Protein AF-A0A928C2E1-F1 (afdb_monomer_lite)

Sequence (91 aa):
MKENNLHIGKLVQDFVKQKNINSAQLAREIGKTRQNIYDLYKRDDVEVKLLLAISKALKHNFFEDIYPAATKETSVDEVFDVLKKLVEERI

Foldseek 3Di:
DPPPLQQLLLVLVVLCVVVVHDLQVLQVQLVHHSVVSVVSNVGSDDDPVSLVSSCVSSVHDVVCVVPPPPPDPCDPVNVVVVVVVVVVVVD

Radius of gyration: 19.89 Å; chains: 1; bounding box: 48×23×53 Å

pLDDT: mean 88.46, std 14.34, range [38.84, 97.94]

Secondary structure (DSSP, 8-state):
-------HHHHHHHHHHHTT--HHHHHHHTT--HHHHHHHTT-S---HHHHHHHHHHHT--HHHHHS-TTS----HHHHHHHHHHHHHTT-

Structure (mmCIF, N/CA/C/O backbone):
data_AF-A0A928C2E1-F1
#
_entry.id   AF-A0A928C2E1-F1
#
loop_
_atom_site.group_PDB
_atom_site.id
_atom_site.type_symbol
_atom_site.label_atom_id
_atom_site.label_alt_id
_atom_site.label_comp_id
_atom_site.label_asym_id
_atom_site.label_entity_id
_atom_site.label_seq_id
_atom_site.pdbx_PDB_ins_code
_atom_site.Cartn_x
_atom_site.Cartn_y
_atom_site.Cartn_z
_atom_site.occupancy
_atom_site.B_iso_or_equiv
_atom_site.auth_seq_id
_atom_site.auth_comp_id
_atom_site.auth_asym_id
_atom_site.auth_atom_id
_atom_site.pdbx_PDB_model_num
ATOM 1 N N . MET A 1 1 ? 24.443 -2.327 -9.197 1.00 40.75 1 MET A N 1
ATOM 2 C CA . MET A 1 1 ? 23.080 -1.753 -9.211 1.00 40.75 1 MET A CA 1
ATOM 3 C C . MET A 1 1 ? 22.789 -1.290 -7.795 1.00 40.75 1 MET A C 1
ATOM 5 O O . MET A 1 1 ? 23.063 -2.061 -6.888 1.00 40.75 1 MET A O 1
ATOM 9 N N . LYS A 1 2 ? 22.379 -0.035 -7.570 1.00 38.84 2 LYS A N 1
ATOM 10 C CA . LYS A 1 2 ? 21.972 0.384 -6.219 1.00 38.84 2 LYS A CA 1
ATOM 11 C C . LYS A 1 2 ? 20.666 -0.340 -5.905 1.00 38.84 2 LYS A C 1
ATOM 13 O O . LYS A 1 2 ? 19.710 -0.182 -6.658 1.00 38.84 2 LYS A O 1
ATOM 18 N N . GLU A 1 3 ? 20.650 -1.146 -4.852 1.00 45.56 3 GLU A N 1
ATOM 19 C CA . GLU A 1 3 ? 19.410 -1.642 -4.262 1.00 45.56 3 GLU A CA 1
ATOM 20 C C . GLU A 1 3 ? 18.595 -0.419 -3.834 1.00 45.56 3 GLU A C 1
ATOM 22 O O . GLU A 1 3 ? 18.892 0.236 -2.835 1.00 45.56 3 GLU A O 1
ATOM 27 N N . ASN A 1 4 ? 17.598 -0.044 -4.634 1.00 56.81 4 ASN A N 1
ATOM 28 C CA . ASN A 1 4 ? 16.528 0.798 -4.131 1.00 56.81 4 ASN A CA 1
ATOM 29 C C . ASN A 1 4 ? 15.788 -0.074 -3.125 1.00 56.81 4 ASN A C 1
ATOM 31 O O . ASN A 1 4 ? 15.028 -0.952 -3.528 1.00 56.81 4 ASN A O 1
ATOM 35 N N . ASN A 1 5 ? 16.072 0.124 -1.838 1.00 71.56 5 ASN A N 1
ATOM 36 C CA . ASN A 1 5 ? 15.435 -0.605 -0.749 1.00 71.56 5 ASN A CA 1
ATOM 37 C C . ASN A 1 5 ? 13.955 -0.194 -0.701 1.00 71.56 5 ASN A C 1
ATOM 39 O O . ASN A 1 5 ? 13.564 0.761 -0.028 1.00 71.56 5 ASN A O 1
ATOM 43 N N . LEU A 1 6 ? 13.153 -0.827 -1.556 1.00 85.31 6 LEU A N 1
ATOM 44 C CA . LEU A 1 6 ? 11.755 -0.505 -1.755 1.00 85.31 6 LEU A CA 1
ATOM 45 C C . LEU A 1 6 ? 10.976 -0.980 -0.533 1.00 85.31 6 LEU A C 1
ATOM 47 O O . LEU A 1 6 ? 10.784 -2.173 -0.333 1.00 85.31 6 LEU A O 1
ATOM 51 N N . HIS A 1 7 ? 10.512 -0.028 0.270 1.00 94.88 7 HIS A N 1
ATOM 52 C CA . HIS A 1 7 ? 9.752 -0.313 1.477 1.00 94.88 7 HIS A CA 1
ATOM 53 C C . HIS A 1 7 ? 8.248 -0.337 1.157 1.00 94.88 7 HIS A C 1
ATOM 55 O O . HIS A 1 7 ? 7.579 0.699 1.090 1.00 94.88 7 HIS A O 1
ATOM 61 N N . ILE A 1 8 ? 7.686 -1.536 0.996 1.00 95.62 8 ILE A N 1
ATOM 62 C CA . ILE A 1 8 ? 6.299 -1.747 0.548 1.00 95.62 8 ILE A CA 1
ATOM 63 C C . ILE A 1 8 ? 5.281 -1.218 1.563 1.00 95.62 8 ILE A C 1
ATOM 65 O O . ILE A 1 8 ? 4.301 -0.570 1.191 1.00 95.62 8 ILE A O 1
ATOM 69 N N . GLY A 1 9 ? 5.525 -1.413 2.862 1.00 96.69 9 GLY A N 1
ATOM 70 C CA . GLY A 1 9 ? 4.674 -0.849 3.911 1.00 96.69 9 GLY A CA 1
ATOM 71 C C . GLY A 1 9 ? 4.538 0.675 3.825 1.00 96.69 9 GLY A C 1
ATOM 72 O O . GLY A 1 9 ? 3.443 1.221 3.998 1.00 96.69 9 GLY A O 1
ATOM 73 N N . LYS A 1 10 ? 5.635 1.366 3.501 1.00 97.06 10 LYS A N 1
ATOM 74 C CA . LYS A 1 10 ? 5.684 2.819 3.368 1.00 97.06 10 LYS A CA 1
ATOM 75 C C . LYS A 1 10 ? 4.952 3.297 2.115 1.00 97.06 10 LYS A C 1
ATOM 77 O O . LYS A 1 10 ? 4.171 4.239 2.219 1.00 97.06 10 LYS A O 1
ATOM 82 N N . LEU A 1 11 ? 5.114 2.595 0.991 1.00 96.69 11 LEU A N 1
ATOM 83 C CA . LEU A 1 11 ? 4.353 2.833 -0.241 1.00 96.69 11 LEU A CA 1
ATOM 84 C C . LEU A 1 11 ? 2.836 2.816 0.025 1.00 96.69 11 LEU A C 1
ATOM 86 O O . LEU A 1 11 ? 2.126 3.761 -0.323 1.00 96.69 11 LEU A O 1
ATOM 90 N N . VAL A 1 12 ? 2.342 1.787 0.723 1.00 97.44 12 VAL A N 1
ATOM 91 C CA . VAL A 1 12 ? 0.920 1.698 1.096 1.00 97.44 12 VAL A CA 1
ATOM 92 C C . VAL A 1 12 ? 0.526 2.837 2.039 1.00 97.44 12 VAL A C 1
ATOM 94 O O . VAL A 1 12 ? -0.525 3.457 1.857 1.00 97.44 12 VAL A O 1
ATOM 97 N N . GLN A 1 13 ? 1.358 3.140 3.043 1.00 97.94 13 GLN A N 1
ATOM 98 C CA . GLN A 1 13 ? 1.091 4.225 3.989 1.00 97.94 13 GLN A CA 1
ATOM 99 C C . GLN A 1 13 ? 0.925 5.570 3.278 1.00 97.94 13 GLN A C 1
ATOM 101 O O . GLN A 1 13 ? 0.026 6.342 3.620 1.00 97.94 13 GLN A O 1
ATOM 106 N N . ASP A 1 14 ? 1.802 5.864 2.325 1.00 97.56 14 ASP A N 1
ATOM 107 C CA . ASP A 1 14 ? 1.829 7.148 1.639 1.00 97.56 14 ASP A CA 1
ATOM 108 C C . ASP A 1 14 ? 0.617 7.307 0.723 1.00 97.56 14 ASP A C 1
ATOM 110 O O . ASP A 1 14 ? -0.020 8.358 0.761 1.00 97.56 14 ASP A O 1
ATOM 114 N N . PHE A 1 15 ? 0.196 6.246 0.027 1.00 97.69 15 PHE A N 1
ATOM 115 C CA . PHE A 1 15 ? -1.061 6.248 -0.723 1.00 97.69 15 PHE A CA 1
ATOM 116 C C . PHE A 1 15 ? -2.272 6.506 0.189 1.00 97.69 15 PHE A C 1
ATOM 118 O O . PHE A 1 15 ? -3.096 7.382 -0.086 1.00 97.69 15 PHE A O 1
ATOM 125 N N . VAL A 1 16 ? -2.370 5.789 1.316 1.00 97.44 16 VAL A N 1
ATOM 126 C CA . VAL A 1 16 ? -3.465 5.954 2.289 1.00 97.44 16 VAL A CA 1
ATOM 127 C C . VAL A 1 16 ? -3.511 7.385 2.830 1.0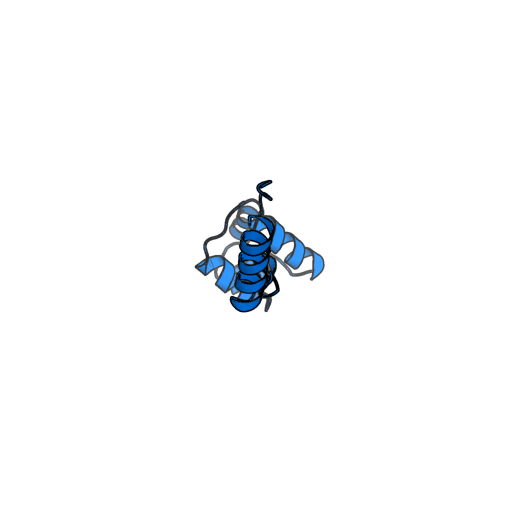0 97.44 16 VAL A C 1
ATOM 129 O O . VAL A 1 16 ? -4.589 7.977 2.903 1.00 97.44 16 VAL A O 1
ATOM 132 N N . LYS A 1 17 ? -2.353 7.963 3.174 1.00 97.31 17 LYS A N 1
ATOM 133 C CA . LYS A 1 17 ? -2.241 9.354 3.637 1.00 97.31 17 LYS A CA 1
ATOM 134 C C . LYS A 1 17 ? -2.632 10.346 2.547 1.00 97.31 17 LYS A C 1
ATOM 136 O O . LYS A 1 17 ? -3.453 11.220 2.800 1.00 97.31 17 LYS A O 1
ATOM 141 N N . GLN A 1 18 ? -2.094 10.192 1.338 1.00 97.56 18 GLN A N 1
ATOM 142 C CA . GLN A 1 18 ? -2.367 11.076 0.204 1.00 97.56 18 GLN A CA 1
ATOM 143 C C . GLN A 1 18 ? -3.859 11.108 -0.150 1.00 97.56 18 GLN A C 1
ATOM 145 O O . GLN A 1 18 ? -4.396 12.156 -0.500 1.00 97.56 18 GLN A O 1
ATOM 150 N N . LYS A 1 19 ? -4.543 9.964 -0.046 1.00 97.12 19 LYS A N 1
ATOM 151 C CA . LYS A 1 19 ? -5.978 9.834 -0.328 1.00 97.12 19 LYS A CA 1
ATOM 152 C C . LYS A 1 19 ? -6.872 10.100 0.890 1.00 97.12 19 LYS A C 1
ATOM 154 O O . LYS A 1 19 ? -8.084 9.947 0.777 1.00 97.12 19 LYS A O 1
ATOM 159 N N . ASN A 1 20 ? -6.307 10.503 2.035 1.00 96.88 20 ASN A N 1
ATOM 160 C CA . ASN A 1 20 ? -7.019 10.724 3.302 1.00 96.88 20 ASN A CA 1
ATOM 161 C C . ASN A 1 20 ? -7.882 9.523 3.743 1.00 96.88 20 ASN A C 1
ATOM 163 O O . ASN A 1 20 ? -8.966 9.681 4.305 1.00 96.88 20 ASN A O 1
ATOM 167 N N . ILE A 1 21 ? -7.405 8.304 3.487 1.00 96.19 21 ILE A N 1
ATOM 168 C CA . ILE A 1 21 ? -8.127 7.070 3.804 1.00 96.19 21 ILE A CA 1
ATOM 169 C C . ILE A 1 21 ? -7.942 6.727 5.284 1.00 96.19 21 ILE A C 1
ATOM 171 O O . ILE A 1 21 ? -6.840 6.747 5.838 1.00 96.19 21 ILE A O 1
ATOM 175 N N . ASN A 1 22 ? -9.039 6.363 5.948 1.00 96.62 22 ASN A N 1
ATOM 176 C CA . ASN A 1 22 ? -8.996 5.966 7.347 1.00 96.62 22 ASN A CA 1
ATOM 177 C C . ASN A 1 22 ? -8.379 4.564 7.492 1.00 96.62 22 ASN A C 1
ATOM 179 O O . ASN A 1 22 ? -8.974 3.559 7.105 1.00 96.62 22 ASN A O 1
ATOM 183 N N . SER A 1 23 ? -7.213 4.479 8.136 1.00 95.75 23 SER A N 1
ATOM 184 C CA . SER A 1 23 ? -6.508 3.205 8.353 1.00 95.75 23 SER A CA 1
ATOM 185 C C . SER A 1 23 ? -7.308 2.185 9.177 1.00 95.75 23 SER A C 1
ATOM 187 O O . SER A 1 23 ? -7.130 0.986 8.997 1.00 95.75 23 SER A O 1
ATOM 189 N N . ALA A 1 24 ? -8.210 2.623 10.062 1.00 96.00 24 ALA A N 1
ATOM 190 C CA . ALA A 1 24 ? -9.089 1.714 10.798 1.00 96.00 24 ALA A CA 1
ATOM 191 C C . ALA A 1 24 ? -10.201 1.137 9.910 1.00 96.00 24 ALA A C 1
ATOM 193 O O . ALA A 1 24 ? -10.637 0.011 10.135 1.00 96.00 24 ALA A O 1
ATOM 194 N N . GLN A 1 25 ? -10.658 1.891 8.906 1.00 96.25 25 GLN A N 1
ATOM 195 C CA . GLN A 1 25 ? -11.607 1.383 7.920 1.00 96.25 25 GLN A CA 1
ATOM 196 C C . GLN A 1 25 ? -10.932 0.377 6.989 1.00 96.25 25 GLN A C 1
ATOM 198 O O . GLN A 1 25 ? -11.447 -0.728 6.851 1.00 96.25 25 GLN A O 1
ATOM 203 N N . LEU A 1 26 ? -9.748 0.713 6.462 1.00 96.56 26 LEU A N 1
ATOM 204 C CA . LEU A 1 26 ? -8.938 -0.216 5.671 1.00 96.56 26 LEU A CA 1
ATOM 205 C C . LEU A 1 26 ? -8.714 -1.531 6.424 1.00 96.56 26 LEU A C 1
ATOM 207 O O . LEU A 1 26 ? -8.929 -2.601 5.867 1.00 96.56 26 LEU A O 1
ATOM 211 N N . ALA A 1 27 ? -8.346 -1.452 7.709 1.00 97.19 27 ALA A N 1
ATOM 212 C CA . ALA A 1 27 ? -8.164 -2.630 8.550 1.00 97.19 27 ALA A CA 1
ATOM 213 C C . ALA A 1 27 ? -9.398 -3.545 8.526 1.00 97.19 27 ALA A C 1
ATOM 215 O O . ALA A 1 27 ? -9.266 -4.739 8.271 1.00 97.19 27 ALA A O 1
ATOM 216 N N . ARG A 1 28 ? -10.600 -2.985 8.720 1.00 97.19 28 ARG A N 1
ATOM 217 C CA . ARG A 1 28 ? -11.856 -3.751 8.689 1.00 97.19 28 ARG A CA 1
ATOM 218 C C . ARG A 1 28 ? -12.122 -4.378 7.324 1.00 97.19 28 ARG A C 1
ATOM 220 O O . ARG A 1 28 ? -12.492 -5.545 7.275 1.00 97.19 28 ARG A O 1
ATOM 227 N N . GLU A 1 29 ? -11.905 -3.635 6.242 1.00 96.25 29 GLU A N 1
ATOM 228 C CA . GLU A 1 29 ? -12.134 -4.116 4.871 1.00 96.25 29 GLU A CA 1
ATOM 229 C C . GLU A 1 29 ? -11.251 -5.318 4.510 1.00 96.25 29 GLU A C 1
ATOM 231 O O . GLU A 1 29 ? -11.693 -6.201 3.780 1.00 96.25 29 GLU A O 1
ATOM 236 N N . ILE A 1 30 ? -10.037 -5.399 5.067 1.00 96.44 30 ILE A N 1
ATOM 237 C CA . ILE A 1 30 ? -9.116 -6.523 4.829 1.00 96.44 30 ILE A CA 1
ATOM 238 C C . ILE A 1 30 ? -9.071 -7.545 5.981 1.00 96.44 30 ILE A C 1
ATOM 240 O O . ILE A 1 30 ? -8.180 -8.396 6.012 1.00 96.44 30 ILE A O 1
ATOM 244 N N . GLY A 1 31 ? -9.999 -7.473 6.943 1.00 96.50 31 GLY A N 1
ATOM 245 C CA . GLY A 1 31 ? -10.080 -8.420 8.065 1.00 96.50 31 GLY A CA 1
ATOM 246 C C . GLY A 1 31 ? -8.890 -8.351 9.034 1.00 96.50 31 GLY A C 1
ATOM 247 O O . GLY A 1 31 ? -8.440 -9.371 9.557 1.00 96.50 31 GLY A O 1
ATOM 248 N N . LYS A 1 32 ? -8.337 -7.156 9.249 1.00 96.69 32 LYS A N 1
ATOM 249 C CA . LYS A 1 32 ? -7.195 -6.876 10.128 1.00 96.69 32 LYS A CA 1
ATOM 250 C C . LYS A 1 32 ? -7.558 -5.882 11.228 1.00 96.69 32 LYS A C 1
ATOM 252 O O . LYS A 1 32 ? -8.574 -5.192 11.184 1.00 96.69 32 LYS A O 1
ATOM 257 N N . THR A 1 33 ? -6.687 -5.784 12.228 1.00 97.31 33 THR A N 1
ATOM 258 C CA . THR A 1 33 ? -6.790 -4.746 13.258 1.00 97.31 33 THR A CA 1
ATOM 259 C C . THR A 1 33 ? -6.072 -3.471 12.822 1.00 97.31 33 THR A C 1
ATOM 261 O O . THR A 1 33 ? -5.158 -3.499 11.994 1.00 97.31 33 THR A O 1
ATOM 264 N N . ARG A 1 34 ? -6.441 -2.334 13.424 1.00 96.25 34 ARG A N 1
ATOM 265 C CA . ARG A 1 34 ? -5.733 -1.061 13.216 1.00 96.25 34 ARG A CA 1
ATOM 266 C C . ARG A 1 34 ? -4.243 -1.175 13.570 1.00 96.25 34 ARG A C 1
ATOM 268 O O . ARG A 1 34 ? -3.420 -0.587 12.878 1.00 96.25 34 ARG A O 1
ATOM 275 N N . GLN A 1 35 ? -3.903 -1.948 14.605 1.00 97.00 35 GLN A N 1
ATOM 276 C CA . GLN A 1 35 ? -2.513 -2.204 14.984 1.00 97.00 35 GLN A CA 1
ATOM 277 C C . GLN A 1 35 ? -1.763 -2.935 13.867 1.00 97.00 35 GLN A C 1
ATOM 279 O O . GLN A 1 35 ? -0.707 -2.468 13.457 1.00 97.00 35 GLN A O 1
ATOM 284 N N . ASN A 1 36 ? -2.350 -3.989 13.285 1.00 96.56 36 ASN A N 1
ATOM 285 C CA . ASN A 1 36 ? -1.714 -4.704 12.173 1.00 96.56 36 ASN A CA 1
ATOM 286 C C . ASN A 1 36 ? -1.446 -3.804 10.961 1.00 96.56 36 ASN A C 1
ATOM 288 O O . ASN A 1 36 ? -0.466 -4.025 10.262 1.00 96.56 36 ASN A O 1
ATOM 292 N N . ILE A 1 37 ? -2.291 -2.799 10.711 1.00 97.44 37 ILE A N 1
ATOM 293 C CA . ILE A 1 37 ? -2.047 -1.812 9.653 1.00 97.44 37 ILE A CA 1
ATOM 294 C C . ILE A 1 37 ? -0.840 -0.924 9.987 1.00 97.44 37 ILE A C 1
ATOM 296 O O . ILE A 1 37 ? 0.008 -0.697 9.129 1.00 97.44 37 ILE A O 1
ATOM 300 N N . TYR A 1 38 ? -0.722 -0.444 11.229 1.00 96.94 38 TYR A N 1
ATOM 301 C CA . TYR A 1 38 ? 0.449 0.340 11.635 1.00 96.94 38 TYR A CA 1
ATOM 302 C C . TYR A 1 38 ? 1.740 -0.474 11.641 1.00 96.94 38 TYR A C 1
ATOM 304 O O . TYR A 1 38 ? 2.789 0.078 11.315 1.00 96.94 38 TYR A O 1
ATOM 312 N N . ASP A 1 39 ? 1.667 -1.759 11.984 1.00 97.31 39 ASP A N 1
ATOM 313 C CA . ASP A 1 39 ? 2.804 -2.671 11.883 1.00 97.31 39 ASP A CA 1
ATOM 314 C C . ASP A 1 39 ? 3.164 -2.906 10.415 1.00 97.31 39 ASP A C 1
ATOM 316 O O . ASP A 1 39 ? 4.330 -2.778 10.057 1.00 97.31 39 ASP A O 1
ATOM 320 N N . LEU A 1 40 ? 2.169 -3.130 9.545 1.00 97.00 40 LEU A N 1
ATOM 321 C CA . LEU A 1 40 ? 2.365 -3.252 8.098 1.00 97.00 40 LEU A CA 1
ATOM 322 C C . LEU A 1 40 ? 3.088 -2.039 7.509 1.00 97.00 40 LEU A C 1
ATOM 324 O O . LEU A 1 40 ? 3.999 -2.217 6.711 1.00 97.00 40 LEU A O 1
ATOM 328 N N . TYR A 1 41 ? 2.758 -0.818 7.935 1.00 97.25 41 TYR A N 1
ATOM 329 C CA . TYR A 1 41 ? 3.433 0.388 7.443 1.00 97.25 41 TYR A CA 1
ATOM 330 C C . TYR A 1 41 ? 4.931 0.459 7.762 1.00 97.25 41 TYR A C 1
ATOM 332 O O . TYR A 1 41 ? 5.628 1.255 7.141 1.00 97.25 41 TYR A O 1
ATOM 340 N N . LYS A 1 42 ? 5.421 -0.339 8.715 1.00 96.81 42 LYS A N 1
ATOM 341 C CA . LYS A 1 42 ? 6.836 -0.403 9.112 1.00 96.81 42 LYS A CA 1
ATOM 342 C C . LYS A 1 42 ? 7.592 -1.566 8.465 1.00 96.81 42 LYS A C 1
ATOM 344 O O . LYS A 1 42 ? 8.774 -1.725 8.739 1.00 96.81 42 LYS A O 1
ATOM 349 N N . ARG A 1 43 ? 6.913 -2.416 7.687 1.00 95.62 43 ARG A N 1
ATOM 350 C CA . ARG A 1 43 ? 7.531 -3.580 7.044 1.00 95.62 43 ARG A CA 1
ATOM 351 C C . ARG A 1 43 ? 8.103 -3.208 5.684 1.00 95.62 43 ARG A C 1
ATOM 353 O O . ARG A 1 43 ? 7.378 -2.673 4.836 1.00 95.62 43 ARG A O 1
ATOM 360 N N . ASP A 1 44 ? 9.370 -3.541 5.477 1.00 94.88 44 ASP A N 1
ATOM 361 C CA . ASP A 1 44 ? 10.026 -3.402 4.178 1.00 94.88 44 ASP A CA 1
ATOM 362 C C . ASP A 1 44 ? 9.327 -4.266 3.120 1.00 94.88 44 ASP A C 1
ATOM 364 O O . ASP A 1 44 ? 9.102 -3.811 2.001 1.00 94.88 44 ASP A O 1
ATOM 368 N N . ASP A 1 45 ? 8.873 -5.462 3.502 1.00 93.38 45 ASP A N 1
ATOM 369 C CA . ASP A 1 45 ? 8.165 -6.412 2.654 1.00 93.38 45 ASP A CA 1
ATOM 370 C C . ASP A 1 45 ? 6.691 -6.604 3.056 1.00 93.38 45 ASP A C 1
ATOM 372 O O . ASP A 1 45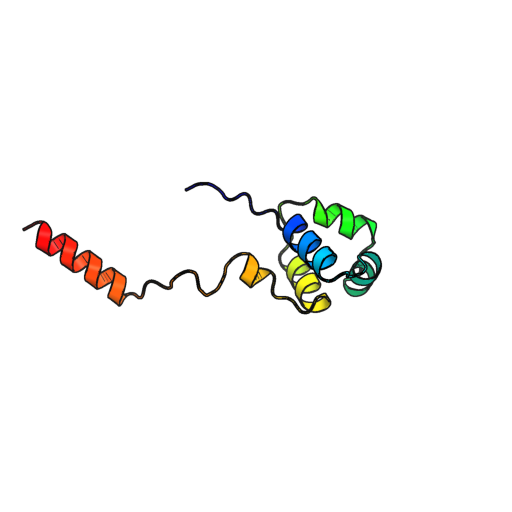 ? 6.257 -6.344 4.181 1.00 93.38 45 ASP A O 1
ATOM 376 N N . VAL A 1 46 ? 5.882 -7.075 2.108 1.00 93.69 46 VAL A N 1
ATOM 377 C CA . VAL A 1 46 ? 4.492 -7.476 2.354 1.00 93.69 46 VAL A CA 1
ATOM 378 C C . VAL A 1 46 ? 4.204 -8.727 1.540 1.00 93.69 46 VAL A C 1
ATOM 380 O O . VAL A 1 46 ? 4.549 -8.814 0.362 1.00 93.69 46 VAL A O 1
ATOM 383 N N . GLU A 1 47 ? 3.534 -9.703 2.149 1.00 94.88 47 GLU A N 1
ATOM 384 C CA . GLU A 1 47 ? 3.158 -10.929 1.459 1.00 94.88 47 GLU A CA 1
ATOM 385 C C . GLU A 1 47 ? 2.200 -10.617 0.297 1.00 94.88 47 GLU A C 1
ATOM 387 O O . GLU A 1 47 ? 1.222 -9.886 0.462 1.00 94.88 47 GLU A O 1
ATOM 392 N N . VAL A 1 48 ? 2.407 -11.242 -0.867 1.00 95.44 48 VAL A N 1
ATOM 393 C CA . VAL A 1 48 ? 1.628 -10.981 -2.098 1.00 95.44 48 VAL A CA 1
ATOM 394 C C . VAL A 1 48 ? 0.113 -11.049 -1.875 1.00 95.44 48 VAL A C 1
ATOM 396 O O . VAL A 1 48 ? -0.629 -10.209 -2.378 1.00 95.44 48 VAL A O 1
ATOM 399 N N . LYS A 1 49 ? -0.370 -12.016 -1.082 1.00 96.81 49 LYS A N 1
ATOM 400 C CA . LYS A 1 49 ? -1.805 -12.146 -0.763 1.00 96.81 49 LYS A CA 1
ATOM 401 C C . LYS A 1 49 ? -2.347 -10.933 -0.004 1.00 96.81 49 LYS A C 1
ATOM 403 O O . LYS A 1 49 ? -3.479 -10.521 -0.246 1.00 96.81 49 LYS A O 1
ATOM 408 N N . LEU A 1 50 ? -1.554 -10.380 0.912 1.00 96.81 50 LEU A N 1
ATOM 409 C CA . LEU A 1 50 ? -1.928 -9.210 1.698 1.00 96.81 50 LEU A CA 1
ATOM 410 C C . LEU A 1 50 ? -1.885 -7.948 0.837 1.00 96.81 50 LEU A C 1
ATOM 412 O O . LEU A 1 50 ? -2.842 -7.177 0.861 1.00 96.81 50 LEU A O 1
ATOM 416 N N . LEU A 1 51 ? -0.844 -7.787 0.016 1.00 97.12 51 LEU A N 1
ATOM 417 C CA . LEU A 1 51 ? -0.756 -6.672 -0.924 1.00 97.12 51 LEU A CA 1
ATOM 418 C C . LEU A 1 51 ? -1.926 -6.685 -1.918 1.00 97.12 51 LEU A C 1
ATOM 420 O O . LEU A 1 51 ? -2.558 -5.657 -2.127 1.00 97.12 51 LEU A O 1
ATOM 424 N N . LEU A 1 52 ? -2.304 -7.859 -2.433 1.00 97.50 52 LEU A N 1
ATOM 425 C CA . LEU A 1 52 ? -3.472 -8.018 -3.301 1.00 97.50 52 LEU A CA 1
ATOM 426 C C . LEU A 1 52 ? -4.787 -7.639 -2.601 1.00 97.50 52 LEU A C 1
ATOM 428 O O . LEU A 1 52 ? -5.648 -7.003 -3.210 1.00 97.50 52 LEU A O 1
ATOM 432 N N . ALA A 1 53 ? -4.967 -8.028 -1.336 1.00 97.75 53 ALA A N 1
ATOM 433 C CA . ALA A 1 53 ? -6.151 -7.652 -0.563 1.00 97.75 53 ALA A CA 1
ATOM 434 C C . ALA A 1 53 ? -6.225 -6.130 -0.361 1.00 97.75 53 ALA A C 1
ATOM 436 O O . ALA A 1 53 ? -7.283 -5.533 -0.559 1.00 97.75 53 ALA A O 1
ATOM 437 N N . ILE A 1 54 ? -5.091 -5.502 -0.042 1.00 97.62 54 ILE A N 1
ATOM 438 C CA . ILE A 1 54 ? -4.968 -4.049 0.099 1.00 97.62 54 ILE A CA 1
ATOM 439 C C . ILE A 1 54 ? -5.252 -3.351 -1.236 1.00 97.62 54 ILE A C 1
ATOM 441 O O . ILE A 1 54 ? -6.050 -2.420 -1.266 1.00 97.62 54 ILE A O 1
ATOM 445 N N . SER A 1 55 ? -4.682 -3.831 -2.345 1.00 97.75 55 SER A N 1
ATOM 446 C CA . SER A 1 55 ? -4.950 -3.314 -3.691 1.00 97.75 55 SER A CA 1
ATOM 447 C C . SER A 1 55 ? -6.433 -3.320 -4.036 1.00 97.75 55 SER A C 1
ATOM 449 O O . SER A 1 55 ? -6.953 -2.336 -4.558 1.00 97.75 55 SER A O 1
ATOM 451 N N . LYS A 1 56 ? -7.135 -4.412 -3.715 1.00 97.19 56 LYS A N 1
ATOM 452 C CA . LYS A 1 56 ? -8.579 -4.529 -3.951 1.00 97.19 56 LYS A CA 1
ATOM 453 C C . LYS A 1 56 ? -9.381 -3.564 -3.081 1.00 97.19 56 LYS A C 1
ATOM 455 O O . LYS A 1 56 ? -10.259 -2.886 -3.607 1.00 97.19 56 LYS A O 1
ATOM 460 N N . ALA A 1 57 ? -9.069 -3.479 -1.787 1.00 97.25 57 ALA A N 1
ATOM 461 C CA . ALA A 1 57 ? -9.748 -2.571 -0.860 1.00 97.25 57 ALA A CA 1
ATOM 462 C C . ALA A 1 57 ? -9.556 -1.098 -1.263 1.00 97.25 57 ALA A C 1
ATOM 464 O O . ALA A 1 57 ? -10.508 -0.325 -1.320 1.00 97.25 57 ALA A O 1
ATOM 465 N N . LEU A 1 58 ? -8.329 -0.728 -1.638 1.00 96.81 58 LEU A N 1
ATOM 466 C CA . LEU A 1 58 ? -7.963 0.640 -2.007 1.00 96.81 58 LEU A CA 1
ATOM 467 C C . LEU A 1 58 ? -8.216 0.979 -3.482 1.00 96.81 58 LEU A C 1
ATOM 469 O O . LEU A 1 58 ? -8.024 2.129 -3.875 1.00 96.81 58 LEU A O 1
ATOM 473 N N . LYS A 1 59 ? -8.651 0.002 -4.290 1.00 97.00 59 LYS A N 1
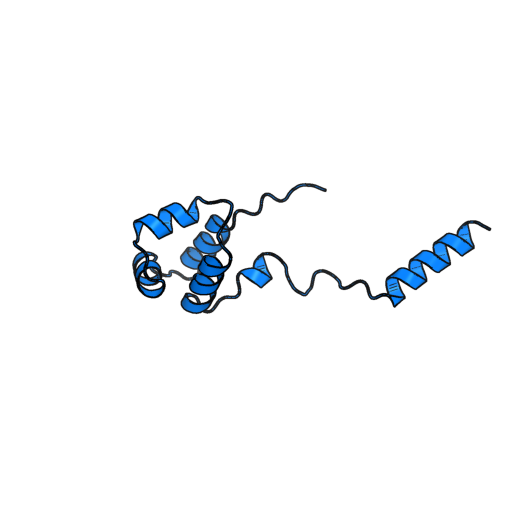ATOM 474 C CA . LYS A 1 59 ? -8.829 0.114 -5.747 1.00 97.00 59 LYS A CA 1
ATOM 475 C C . LYS A 1 59 ? -7.585 0.684 -6.448 1.00 97.00 59 LYS A C 1
ATOM 477 O O . LYS A 1 59 ? -7.702 1.524 -7.336 1.00 97.00 59 LYS A O 1
ATOM 482 N N . HIS A 1 60 ? -6.402 0.231 -6.029 1.00 96.69 60 HIS A N 1
ATOM 483 C CA . HIS A 1 60 ? -5.105 0.700 -6.527 1.00 96.69 60 HIS A CA 1
ATOM 484 C C . HIS A 1 60 ? -4.140 -0.462 -6.769 1.00 96.69 60 HIS A C 1
ATOM 486 O O . HIS A 1 60 ? -3.990 -1.346 -5.919 1.00 96.69 60 HIS A O 1
ATOM 492 N N . ASN A 1 61 ? -3.471 -0.471 -7.922 1.00 95.62 61 ASN A N 1
ATOM 493 C CA . ASN A 1 61 ? -2.556 -1.544 -8.297 1.00 95.62 61 ASN A CA 1
ATOM 494 C C . ASN A 1 61 ? -1.130 -1.282 -7.784 1.00 95.62 61 ASN A C 1
ATOM 496 O O . ASN A 1 61 ? -0.260 -0.852 -8.532 1.00 95.62 61 ASN A O 1
ATOM 500 N N . PHE A 1 62 ? -0.868 -1.610 -6.518 1.00 94.88 62 PHE A N 1
ATOM 501 C CA . PHE A 1 62 ? 0.472 -1.487 -5.929 1.00 94.88 62 PHE A CA 1
ATOM 502 C C . PHE A 1 62 ? 1.549 -2.326 -6.636 1.00 94.88 62 PHE A C 1
ATOM 504 O O . PHE A 1 62 ? 2.730 -2.041 -6.478 1.00 94.88 62 PHE A O 1
ATOM 511 N N . PHE A 1 63 ? 1.184 -3.345 -7.422 1.00 93.19 63 PHE A N 1
ATOM 512 C CA . PHE A 1 63 ? 2.168 -4.111 -8.191 1.00 93.19 63 PHE A CA 1
ATOM 513 C C . PHE A 1 63 ? 2.764 -3.288 -9.340 1.00 93.19 63 PHE A C 1
ATOM 515 O O . PHE A 1 63 ? 3.954 -3.420 -9.610 1.00 93.19 63 PHE A O 1
ATOM 522 N N . GLU A 1 64 ? 1.983 -2.394 -9.954 1.00 91.81 64 GLU A N 1
ATOM 523 C CA . GLU A 1 64 ? 2.482 -1.463 -10.977 1.00 91.81 64 GLU A CA 1
ATOM 524 C C . GLU A 1 64 ? 3.396 -0.384 -10.387 1.00 91.81 64 GLU A C 1
ATOM 526 O O . GLU A 1 64 ? 4.319 0.058 -11.063 1.00 91.81 64 GLU A O 1
ATOM 531 N N . ASP A 1 65 ? 3.199 0.005 -9.124 1.00 91.06 65 ASP A N 1
ATOM 532 C CA . ASP A 1 65 ? 4.115 0.929 -8.441 1.00 91.06 65 ASP A CA 1
ATOM 533 C C . ASP A 1 65 ? 5.484 0.282 -8.169 1.00 91.06 65 ASP A C 1
ATOM 535 O O . ASP A 1 65 ? 6.513 0.957 -8.177 1.00 91.06 65 ASP A O 1
ATOM 539 N N . ILE A 1 66 ? 5.491 -1.028 -7.893 1.00 89.69 66 ILE A N 1
ATOM 540 C CA . ILE A 1 66 ? 6.703 -1.811 -7.611 1.00 89.69 66 ILE A CA 1
ATOM 541 C C . ILE A 1 66 ? 7.462 -2.097 -8.905 1.00 89.69 66 ILE A C 1
ATOM 543 O O . ILE A 1 66 ? 8.684 -1.954 -8.964 1.00 89.69 66 ILE A O 1
ATOM 547 N N . TYR A 1 67 ? 6.735 -2.528 -9.932 1.00 85.19 67 TYR A N 1
ATOM 548 C CA . TYR A 1 67 ? 7.287 -2.869 -11.229 1.00 85.19 67 TYR A CA 1
ATOM 549 C C . TYR A 1 67 ? 6.340 -2.374 -12.326 1.00 85.19 67 TYR A C 1
ATOM 551 O O . TYR A 1 67 ? 5.412 -3.085 -12.724 1.00 85.19 67 TYR A O 1
ATOM 559 N N . PRO A 1 68 ? 6.545 -1.140 -12.815 1.00 74.75 68 PRO A N 1
ATOM 560 C CA . PRO A 1 68 ? 5.719 -0.590 -13.874 1.00 74.75 68 PRO A CA 1
ATOM 561 C C . PRO A 1 68 ? 5.881 -1.432 -15.137 1.00 74.75 68 PRO A C 1
ATOM 563 O O . PRO A 1 68 ? 7.007 -1.710 -15.556 1.00 74.75 68 PRO A O 1
ATOM 566 N N . ALA A 1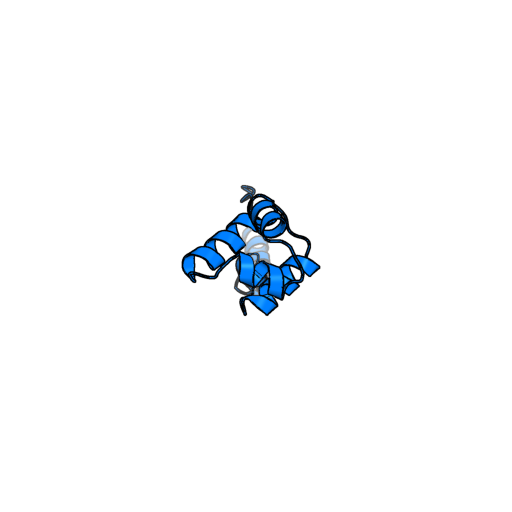 69 ? 4.773 -1.761 -15.805 1.00 64.69 69 ALA A N 1
ATOM 567 C CA . ALA A 1 69 ? 4.794 -2.442 -17.105 1.00 64.69 69 ALA A CA 1
ATOM 568 C C . ALA A 1 69 ? 5.601 -1.670 -18.176 1.00 64.69 69 ALA A C 1
ATOM 570 O O . ALA A 1 69 ? 6.030 -2.238 -19.170 1.00 64.69 69 ALA A O 1
ATOM 571 N N . ALA A 1 70 ? 5.861 -0.375 -17.953 1.00 58.94 70 ALA A N 1
ATOM 572 C CA . ALA A 1 70 ? 6.718 0.467 -18.786 1.00 58.94 70 ALA A CA 1
ATOM 573 C C . ALA A 1 70 ? 8.231 0.307 -18.515 1.00 58.94 70 ALA A C 1
ATOM 575 O O . ALA A 1 70 ? 9.037 1.092 -19.025 1.00 58.94 70 ALA A O 1
ATOM 576 N N . THR A 1 71 ? 8.652 -0.679 -17.719 1.00 55.41 71 THR A N 1
ATOM 577 C CA . THR A 1 71 ? 10.056 -1.100 -17.672 1.00 55.41 71 THR A CA 1
ATOM 578 C C . THR A 1 71 ? 10.392 -1.737 -19.014 1.00 55.41 71 THR A C 1
ATOM 580 O O . THR A 1 71 ? 10.160 -2.919 -19.209 1.00 55.41 71 THR A O 1
ATOM 583 N N . LYS A 1 72 ? 10.844 -0.889 -19.953 1.00 59.81 72 LYS A N 1
ATOM 584 C CA . LYS A 1 72 ? 11.203 -1.191 -21.347 1.00 59.81 72 LYS A CA 1
ATOM 585 C C . LYS A 1 72 ? 11.334 -2.692 -21.601 1.00 59.81 72 LYS A C 1
ATOM 587 O O . LYS A 1 72 ? 12.372 -3.279 -21.295 1.00 59.81 72 LYS A O 1
ATOM 592 N N . GLU A 1 73 ? 10.302 -3.282 -22.193 1.00 60.06 73 GLU A N 1
ATOM 593 C CA . GLU A 1 73 ? 10.493 -4.472 -23.006 1.00 60.06 73 GLU A CA 1
ATOM 594 C C . GLU A 1 73 ? 11.458 -4.045 -24.114 1.00 60.06 73 GLU A C 1
ATOM 596 O O . GLU A 1 73 ? 11.051 -3.425 -25.093 1.00 60.06 73 GLU A O 1
ATOM 601 N N . THR A 1 74 ? 12.764 -4.253 -23.923 1.00 65.81 74 THR A N 1
ATOM 602 C CA . THR A 1 74 ? 13.680 -4.198 -25.059 1.00 65.81 74 THR A CA 1
ATOM 603 C C . THR A 1 74 ? 13.218 -5.316 -25.969 1.00 65.81 74 THR A C 1
ATOM 605 O O . THR A 1 74 ? 13.246 -6.486 -25.573 1.00 65.81 74 THR A O 1
ATOM 608 N N . SER A 1 75 ? 12.700 -4.954 -27.141 1.00 79.19 75 SER A N 1
ATOM 609 C CA . SER A 1 75 ? 12.249 -5.963 -28.085 1.00 79.19 75 SER A CA 1
ATOM 610 C C . SER A 1 75 ? 13.439 -6.851 -28.443 1.00 79.19 75 SER A C 1
ATOM 612 O O . SER A 1 75 ? 14.595 -6.418 -28.432 1.00 79.19 75 SER A O 1
ATOM 614 N N . VAL A 1 76 ? 13.169 -8.118 -28.751 1.00 78.81 76 VAL A N 1
ATOM 615 C CA . VAL A 1 76 ? 14.218 -9.035 -29.218 1.00 78.81 76 VAL A CA 1
ATOM 616 C C . VAL A 1 76 ? 14.943 -8.434 -30.429 1.00 78.81 76 VAL A C 1
ATOM 618 O O . VAL A 1 76 ? 16.159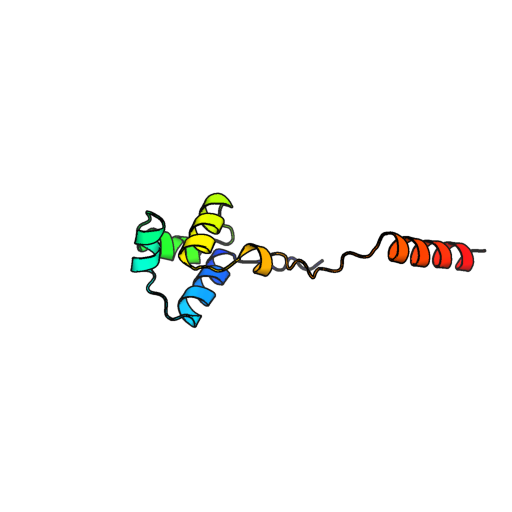 -8.572 -30.532 1.00 78.81 76 VAL A O 1
ATOM 621 N N . ASP A 1 77 ? 14.227 -7.680 -31.265 1.00 80.56 77 ASP A N 1
ATOM 622 C CA . ASP A 1 77 ? 14.783 -6.957 -32.409 1.00 80.56 77 ASP A CA 1
ATOM 623 C C . ASP A 1 77 ? 15.774 -5.857 -31.986 1.00 80.56 77 ASP A C 1
ATOM 625 O O . ASP A 1 77 ? 16.885 -5.812 -32.509 1.00 80.56 77 ASP A O 1
ATOM 629 N N . GLU A 1 78 ? 15.453 -5.041 -30.971 1.00 82.06 78 GLU A N 1
ATOM 630 C CA . GLU A 1 78 ? 16.386 -4.038 -30.428 1.00 82.06 78 GLU A CA 1
ATOM 631 C C . GLU A 1 78 ? 17.658 -4.688 -29.857 1.00 82.06 78 GLU A C 1
ATOM 633 O O . GLU A 1 78 ? 18.759 -4.156 -30.019 1.00 82.06 78 GLU A O 1
ATOM 638 N N . VAL A 1 79 ? 17.536 -5.854 -29.210 1.00 87.00 79 VAL A N 1
ATOM 639 C CA . VAL A 1 79 ? 18.703 -6.613 -28.729 1.00 87.00 79 VAL A CA 1
ATOM 640 C C . VAL A 1 79 ? 19.538 -7.127 -29.903 1.00 87.00 79 VAL A C 1
ATOM 642 O O . VAL A 1 79 ? 20.766 -7.019 -29.878 1.00 87.00 79 VAL A O 1
ATOM 645 N N . PHE A 1 80 ? 18.893 -7.669 -30.938 1.00 90.38 80 PHE A N 1
ATOM 646 C CA . PHE A 1 80 ? 19.575 -8.185 -32.125 1.00 90.38 80 PHE A CA 1
ATOM 647 C C . PHE A 1 80 ? 20.325 -7.093 -32.885 1.00 90.38 80 PHE A C 1
ATOM 649 O O . PHE A 1 80 ? 21.474 -7.317 -33.267 1.00 90.38 80 PHE A O 1
ATOM 656 N N . ASP A 1 81 ? 19.731 -5.913 -33.051 1.00 88.50 81 ASP A N 1
ATOM 657 C CA . ASP A 1 81 ? 20.361 -4.785 -33.741 1.00 88.50 81 ASP A CA 1
ATOM 658 C C . ASP A 1 81 ? 21.625 -4.308 -33.015 1.00 88.50 81 ASP A C 1
ATOM 660 O O . ASP A 1 81 ? 22.664 -4.066 -33.640 1.00 88.50 81 ASP A O 1
ATOM 664 N N . VAL A 1 82 ? 21.581 -4.247 -31.680 1.00 89.50 82 VAL A N 1
ATOM 665 C CA . VAL A 1 82 ? 22.752 -3.910 -30.856 1.00 89.50 82 VAL A CA 1
ATOM 666 C C . VAL A 1 82 ? 23.843 -4.973 -30.987 1.00 89.50 82 VAL A C 1
ATOM 668 O O . VAL A 1 82 ? 25.012 -4.636 -31.181 1.00 89.50 82 VAL A O 1
ATOM 671 N N . LEU A 1 83 ? 23.482 -6.256 -30.901 1.00 90.44 83 LEU A N 1
ATOM 672 C CA . LEU A 1 83 ? 24.446 -7.352 -31.014 1.00 90.44 83 LEU A CA 1
ATOM 673 C C . LEU A 1 83 ? 25.095 -7.401 -32.397 1.00 90.44 83 LEU A C 1
ATOM 675 O O . LEU A 1 83 ? 26.306 -7.591 -32.495 1.00 90.44 83 LEU A O 1
ATOM 679 N N . LYS A 1 84 ? 24.313 -7.186 -33.456 1.00 91.81 84 LYS A N 1
ATOM 680 C CA . LYS A 1 84 ? 24.807 -7.173 -34.831 1.00 91.81 84 LYS A CA 1
ATOM 681 C C . LYS A 1 84 ? 25.849 -6.075 -35.032 1.00 91.81 84 LYS A C 1
ATOM 683 O O . LYS A 1 84 ? 26.947 -6.358 -35.504 1.00 91.81 84 LYS A O 1
ATOM 688 N N . LYS A 1 85 ? 25.554 -4.861 -34.561 1.00 90.06 85 LYS A N 1
ATOM 689 C CA . LYS A 1 85 ? 26.480 -3.727 -34.624 1.00 90.06 85 LYS A CA 1
ATOM 690 C C . LYS A 1 85 ? 27.793 -3.994 -33.877 1.00 90.06 85 LYS A C 1
ATOM 692 O O . LYS A 1 85 ? 28.864 -3.693 -34.389 1.00 90.06 85 LYS A O 1
ATOM 697 N N . LEU A 1 86 ? 27.732 -4.617 -32.698 1.00 87.12 86 LEU A N 1
ATOM 698 C CA . LEU A 1 86 ? 28.926 -4.952 -31.906 1.00 87.12 86 LEU A CA 1
ATOM 699 C C . LEU A 1 86 ? 29.815 -6.026 -32.548 1.00 87.12 86 LEU A C 1
ATOM 701 O O . LEU A 1 86 ? 31.016 -6.058 -32.282 1.00 87.12 86 LEU A O 1
ATOM 705 N N . VAL A 1 87 ? 29.237 -6.928 -33.343 1.00 91.06 87 VAL A N 1
ATOM 706 C CA . VAL A 1 87 ? 29.999 -7.925 -34.109 1.00 91.06 87 VAL A CA 1
ATOM 707 C C . VAL A 1 87 ? 30.649 -7.273 -35.328 1.00 91.06 87 VAL A C 1
ATOM 709 O O . VAL A 1 87 ? 31.815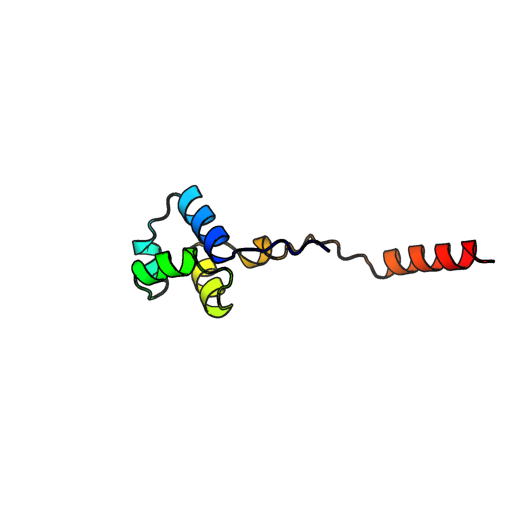 -7.541 -35.601 1.00 91.06 87 VAL A O 1
ATOM 712 N N . GLU A 1 88 ? 29.931 -6.386 -36.017 1.00 87.56 88 GLU A N 1
ATOM 713 C CA . GLU A 1 88 ? 30.433 -5.651 -37.185 1.00 87.56 88 GLU A CA 1
ATOM 714 C C . GLU A 1 88 ? 31.574 -4.685 -36.828 1.00 87.56 88 GLU A C 1
ATOM 716 O O . GLU A 1 88 ? 32.525 -4.559 -37.586 1.00 87.56 88 GLU A O 1
ATOM 721 N N . GLU A 1 89 ? 31.538 -4.061 -35.648 1.00 76.31 89 GLU A N 1
ATOM 722 C CA . GLU A 1 89 ? 32.603 -3.170 -35.156 1.00 76.31 89 GLU A CA 1
ATOM 723 C C . GLU A 1 89 ? 33.874 -3.909 -34.681 1.00 76.31 89 GLU A C 1
ATOM 725 O O . GLU A 1 89 ? 34.870 -3.270 -34.336 1.00 76.31 89 GLU A O 1
ATOM 730 N N . ARG A 1 90 ? 33.858 -5.249 -34.619 1.00 66.44 90 ARG A N 1
ATOM 731 C CA . ARG A 1 90 ? 34.992 -6.082 -34.168 1.00 66.44 90 ARG A CA 1
ATOM 732 C C . ARG A 1 90 ? 35.734 -6.806 -35.298 1.00 66.44 90 ARG A C 1
ATOM 734 O O . ARG A 1 90 ? 36.641 -7.583 -34.993 1.00 66.44 90 ARG A O 1
ATOM 741 N N . ILE A 1 91 ? 35.367 -6.561 -36.555 1.00 53.84 91 ILE A N 1
ATOM 742 C CA . ILE A 1 91 ? 36.014 -7.088 -37.770 1.00 53.84 91 ILE A CA 1
ATOM 743 C C . ILE A 1 91 ? 36.711 -5.935 -38.490 1.00 53.84 91 ILE A C 1
ATOM 745 O O . ILE A 1 91 ? 37.865 -6.145 -38.926 1.00 53.84 91 ILE A O 1
#